Protein AF-M3G668-F1 (afdb_monomer)

Structure (mmCIF, N/CA/C/O backbone):
data_AF-M3G668-F1
#
_entry.id   AF-M3G668-F1
#
loop_
_atom_site.group_PDB
_atom_site.id
_atom_site.type_symbol
_atom_site.label_atom_id
_atom_site.label_alt_id
_atom_site.label_comp_id
_atom_site.label_asym_id
_atom_site.label_entity_id
_atom_site.label_seq_id
_atom_site.pdbx_PDB_ins_code
_atom_site.Cartn_x
_atom_site.Cartn_y
_atom_site.Cartn_z
_atom_site.occupancy
_atom_site.B_iso_or_equiv
_atom_site.auth_seq_id
_atom_site.auth_comp_id
_atom_site.auth_asym_id
_atom_site.auth_atom_id
_atom_site.pdbx_PDB_model_num
ATOM 1 N N . MET A 1 1 ? 0.975 -12.198 10.575 1.00 45.84 1 MET A N 1
ATOM 2 C CA . MET A 1 1 ? 0.647 -11.799 9.186 1.00 45.84 1 MET A CA 1
ATOM 3 C C . MET A 1 1 ? 0.377 -13.019 8.295 1.00 45.84 1 MET A C 1
ATOM 5 O O . MET A 1 1 ? 1.232 -13.386 7.499 1.00 45.84 1 MET A O 1
ATOM 9 N N . LYS A 1 2 ? -0.775 -13.694 8.443 1.00 50.34 2 LYS A N 1
ATOM 10 C CA . LYS A 1 2 ? -1.176 -14.805 7.545 1.00 50.34 2 LYS A CA 1
ATOM 11 C C . LYS A 1 2 ? -2.089 -14.341 6.396 1.00 50.34 2 LYS A C 1
ATOM 13 O O . LYS A 1 2 ? -1.937 -14.850 5.299 1.00 50.34 2 LYS A O 1
ATOM 18 N N . LEU A 1 3 ? -2.928 -13.322 6.616 1.00 49.75 3 LEU A N 1
ATOM 19 C CA . LEU A 1 3 ? -3.885 -12.794 5.623 1.00 49.75 3 LEU A CA 1
ATOM 20 C C . LEU A 1 3 ? -3.240 -12.202 4.355 1.00 49.75 3 LEU A C 1
ATOM 22 O O . LEU A 1 3 ? -3.748 -12.404 3.265 1.00 49.75 3 LEU A O 1
ATOM 26 N N . MET A 1 4 ? -2.087 -11.533 4.455 1.00 54.56 4 MET A N 1
ATOM 27 C CA . MET A 1 4 ? -1.382 -11.024 3.261 1.00 54.56 4 MET A CA 1
ATOM 28 C C . MET A 1 4 ? -0.564 -12.102 2.530 1.00 54.56 4 MET A C 1
ATOM 30 O O . MET A 1 4 ? -0.090 -11.868 1.426 1.00 54.56 4 MET A O 1
ATOM 34 N N . ARG A 1 5 ? -0.375 -13.282 3.140 1.00 57.34 5 ARG A N 1
ATOM 35 C CA . ARG A 1 5 ? 0.375 -14.408 2.554 1.00 57.34 5 ARG A CA 1
ATOM 36 C C . ARG A 1 5 ? -0.528 -15.440 1.871 1.00 57.34 5 ARG A C 1
ATOM 38 O O . ARG A 1 5 ? -0.005 -16.378 1.282 1.00 57.34 5 ARG A O 1
ATOM 45 N N . THR A 1 6 ? -1.852 -15.307 1.971 1.00 64.81 6 THR A N 1
ATOM 46 C CA . THR A 1 6 ? -2.803 -16.248 1.356 1.00 64.81 6 THR A CA 1
ATOM 47 C C . THR A 1 6 ? -3.062 -15.966 -0.119 1.00 64.81 6 THR A C 1
ATOM 49 O O . THR A 1 6 ? -3.449 -16.886 -0.831 1.00 64.81 6 THR A O 1
ATOM 52 N N . LEU A 1 7 ? -2.828 -14.737 -0.590 1.00 70.06 7 LEU A N 1
ATOM 53 C CA . LEU A 1 7 ? -2.956 -14.384 -2.004 1.00 70.06 7 LEU A CA 1
ATOM 54 C C . LEU A 1 7 ? -1.588 -14.464 -2.701 1.00 70.06 7 LEU A C 1
ATOM 56 O O . LEU A 1 7 ? -0.664 -13.744 -2.311 1.00 70.06 7 LEU A O 1
ATOM 60 N N . PRO A 1 8 ? -1.437 -15.307 -3.738 1.00 85.19 8 PRO A N 1
ATOM 61 C CA . PRO A 1 8 ? -0.273 -15.278 -4.613 1.00 85.19 8 PRO A CA 1
ATOM 62 C C . PRO A 1 8 ? -0.075 -13.890 -5.235 1.00 85.19 8 PRO A C 1
ATOM 64 O O . PRO A 1 8 ? -1.045 -13.229 -5.613 1.00 85.19 8 PRO A O 1
ATOM 67 N N . LEU A 1 9 ? 1.181 -13.470 -5.405 1.00 84.75 9 LEU A N 1
ATOM 68 C CA . LEU A 1 9 ? 1.525 -12.158 -5.972 1.00 84.75 9 LEU A CA 1
ATOM 69 C C . LEU A 1 9 ? 0.904 -11.923 -7.355 1.00 84.75 9 LEU A C 1
ATOM 71 O O . LEU A 1 9 ? 0.463 -10.816 -7.650 1.00 84.75 9 LEU A O 1
ATOM 75 N N . ASP A 1 10 ? 0.795 -12.969 -8.173 1.00 87.25 10 ASP A N 1
ATOM 76 C CA . ASP A 1 10 ? 0.168 -12.881 -9.494 1.00 87.25 10 ASP A CA 1
ATOM 77 C C . ASP A 1 10 ? -1.327 -12.555 -9.411 1.00 87.25 10 ASP A C 1
ATOM 79 O O . ASP A 1 10 ? -1.865 -11.860 -10.271 1.00 87.25 10 ASP A O 1
ATOM 83 N N . GLN A 1 11 ? -2.011 -13.032 -8.368 1.00 89.94 11 GLN A N 1
ATOM 84 C CA . GLN A 1 11 ? -3.417 -12.705 -8.137 1.00 89.94 11 GLN A CA 1
ATOM 85 C C . G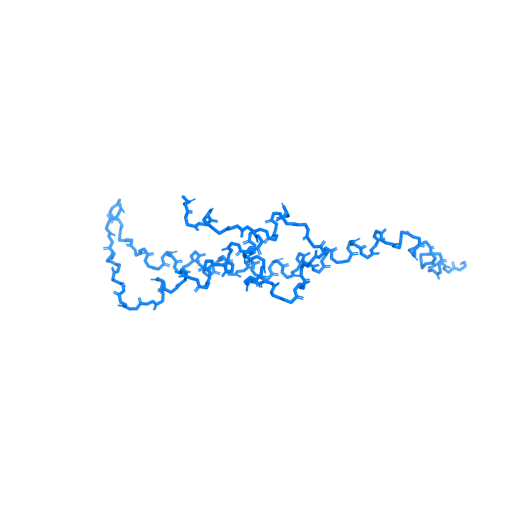LN A 1 11 ? -3.567 -11.262 -7.657 1.00 89.94 11 GLN A C 1
ATOM 87 O O . GLN A 1 11 ? -4.441 -10.551 -8.149 1.00 89.94 11 GLN A O 1
ATOM 92 N N . LEU A 1 12 ? -2.678 -10.804 -6.767 1.00 89.94 12 LEU A N 1
ATOM 93 C CA . LEU A 1 12 ? -2.641 -9.403 -6.339 1.00 89.94 12 LEU A CA 1
ATOM 94 C C . LEU A 1 12 ? -2.388 -8.464 -7.520 1.00 89.94 12 LEU A C 1
ATOM 96 O O . LEU A 1 12 ? -3.098 -7.471 -7.661 1.00 89.94 12 LEU A O 1
ATOM 100 N N . ARG A 1 13 ? -1.441 -8.801 -8.407 1.00 92.00 13 ARG A N 1
ATOM 101 C CA . ARG A 1 13 ? -1.180 -8.026 -9.627 1.00 92.00 13 ARG A CA 1
ATOM 102 C C . ARG A 1 13 ? -2.413 -7.984 -10.527 1.00 92.00 13 ARG A C 1
ATOM 104 O O . ARG A 1 13 ? -2.820 -6.903 -10.917 1.00 92.00 13 ARG A O 1
ATOM 111 N N . LYS A 1 14 ? -3.062 -9.119 -10.803 1.00 92.31 14 LYS A N 1
ATOM 112 C CA . LYS A 1 14 ? -4.290 -9.144 -11.624 1.00 92.31 14 LYS A CA 1
ATOM 113 C C . LYS A 1 14 ? -5.429 -8.313 -11.029 1.00 92.31 14 LYS A C 1
ATOM 115 O O . LYS A 1 14 ? -6.200 -7.727 -11.780 1.00 92.31 14 LYS A O 1
ATOM 120 N N . LYS A 1 15 ? -5.550 -8.285 -9.699 1.00 93.00 15 LYS A N 1
ATOM 121 C CA . LYS A 1 15 ? -6.594 -7.535 -8.990 1.00 93.00 15 LYS A CA 1
ATOM 122 C C . LYS A 1 15 ? -6.331 -6.028 -9.006 1.00 93.00 15 LYS A C 1
ATOM 124 O O . LYS A 1 15 ? -7.248 -5.262 -9.284 1.00 93.00 15 LYS A O 1
ATOM 129 N N . HIS A 1 16 ? -5.099 -5.614 -8.709 1.00 93.50 16 HIS A N 1
ATOM 130 C CA . HIS A 1 16 ? -4.761 -4.205 -8.462 1.00 93.50 16 HIS A CA 1
ATOM 131 C C . HIS A 1 16 ? -4.103 -3.499 -9.651 1.00 93.50 16 HIS A C 1
ATOM 133 O O . HIS A 1 16 ? -4.208 -2.283 -9.750 1.00 93.50 16 HIS A O 1
ATOM 139 N N . ASP A 1 17 ? -3.501 -4.242 -10.579 1.00 93.81 17 ASP A N 1
ATOM 140 C CA . ASP A 1 17 ? -2.951 -3.769 -11.858 1.00 93.81 17 ASP A CA 1
ATOM 141 C C . ASP A 1 17 ? -3.545 -4.566 -13.049 1.00 93.81 17 ASP A C 1
ATOM 143 O O . ASP A 1 17 ? -2.832 -5.275 -13.765 1.00 93.81 17 ASP A O 1
ATOM 147 N N . PRO A 1 18 ? -4.872 -4.503 -13.283 1.00 94.12 18 PRO A N 1
ATOM 148 C CA . PRO A 1 18 ? -5.525 -5.282 -14.339 1.00 94.12 18 PRO A CA 1
ATOM 149 C C . PRO A 1 18 ? -5.145 -4.829 -15.757 1.00 94.12 18 PRO A C 1
ATOM 151 O O . PRO A 1 18 ? -5.342 -5.575 -16.714 1.00 94.12 18 PRO A O 1
ATOM 154 N N . ARG A 1 19 ? -4.634 -3.600 -15.902 1.00 94.81 19 ARG A N 1
ATOM 155 C CA . ARG A 1 19 ? -4.226 -3.007 -17.184 1.00 94.81 19 ARG A CA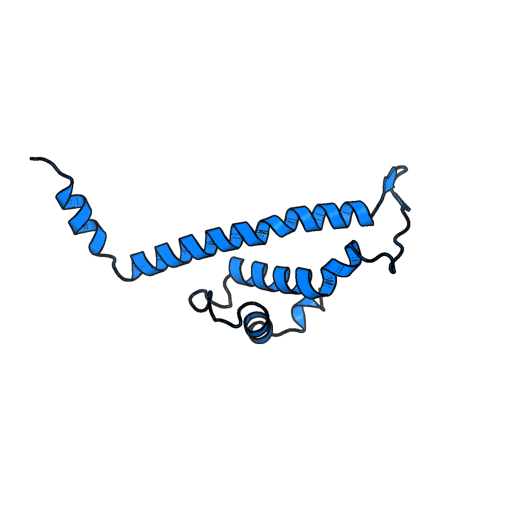 1
ATOM 156 C C . ARG A 1 19 ? -2.748 -3.226 -17.504 1.00 94.81 19 ARG A C 1
ATOM 158 O O . ARG A 1 19 ? -2.341 -2.916 -18.618 1.00 94.81 19 ARG A O 1
ATOM 165 N N . GLY A 1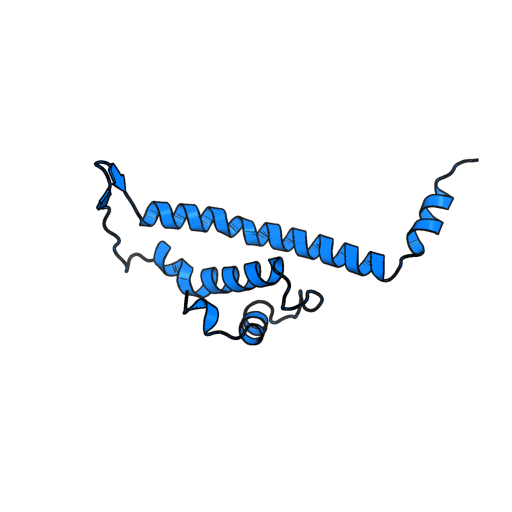 20 ? -1.964 -3.752 -16.561 1.00 92.56 20 GLY A N 1
ATOM 166 C CA . GLY A 1 20 ? -0.529 -3.954 -16.740 1.00 92.56 20 GLY A CA 1
ATOM 167 C C . GLY A 1 20 ? 0.261 -2.647 -16.810 1.00 92.56 20 GLY A C 1
ATOM 168 O O . GLY A 1 20 ? 1.311 -2.603 -17.446 1.00 92.56 20 GLY A O 1
ATOM 169 N N . GLU A 1 21 ? -0.207 -1.578 -16.159 1.00 92.62 21 GLU A N 1
ATOM 170 C CA . GLU A 1 21 ? 0.473 -0.272 -16.143 1.00 92.62 21 GLU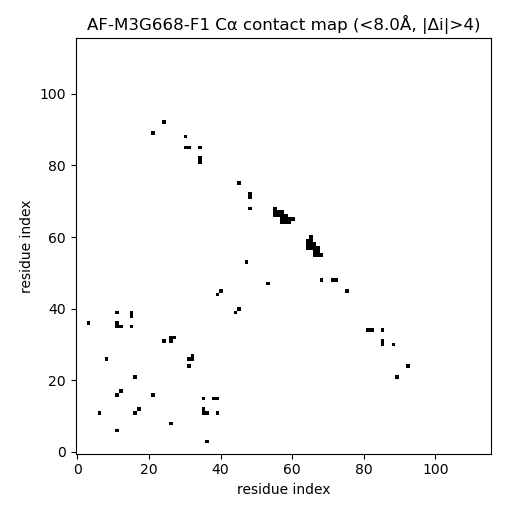 A CA 1
ATOM 171 C C . GLU A 1 21 ? 1.879 -0.364 -15.522 1.00 92.62 21 GLU A C 1
ATOM 173 O O . GLU A 1 21 ? 2.759 0.447 -15.841 1.00 92.62 21 GLU A O 1
ATOM 178 N N . TYR A 1 22 ? 2.101 -1.391 -14.692 1.00 93.94 22 TYR A N 1
ATOM 179 C CA . TYR A 1 22 ? 3.354 -1.689 -14.002 1.00 93.94 22 TYR A CA 1
ATOM 180 C C . TYR A 1 22 ? 3.989 -3.012 -14.465 1.00 93.94 22 TYR A C 1
ATOM 182 O O . TYR A 1 22 ? 4.796 -3.606 -13.743 1.00 93.94 22 TYR A O 1
ATOM 190 N N . GLU A 1 23 ? 3.665 -3.509 -15.669 1.00 90.38 23 GLU A N 1
ATOM 191 C CA . GLU A 1 23 ? 4.235 -4.756 -16.223 1.00 90.38 23 GLU A CA 1
ATOM 192 C C . GLU A 1 23 ? 5.768 -4.729 -16.296 1.00 90.38 23 GLU A C 1
ATOM 194 O O . GLU A 1 23 ? 6.444 -5.750 -16.173 1.00 90.38 23 GLU A O 1
ATOM 199 N N . VAL A 1 24 ? 6.325 -3.529 -16.470 1.00 90.50 24 VAL A N 1
ATOM 200 C CA . VAL A 1 24 ? 7.759 -3.307 -16.624 1.00 90.50 24 VAL A CA 1
ATOM 201 C C . VAL A 1 24 ? 8.531 -3.459 -15.320 1.00 90.50 24 VAL A C 1
ATOM 203 O O . VAL A 1 24 ? 9.752 -3.607 -15.392 1.00 90.50 24 VAL A O 1
ATOM 206 N N . ILE A 1 25 ? 7.840 -3.413 -14.176 1.00 93.44 25 ILE A N 1
ATOM 207 C CA . ILE A 1 25 ? 8.415 -3.525 -12.839 1.00 93.44 25 ILE A CA 1
ATOM 208 C C . ILE A 1 25 ? 8.422 -5.008 -12.419 1.00 93.44 25 ILE A C 1
ATOM 210 O O . ILE A 1 25 ? 7.366 -5.654 -12.428 1.00 93.44 25 ILE A O 1
ATOM 214 N N . PRO A 1 26 ? 9.582 -5.574 -12.030 1.00 91.88 26 PRO A N 1
ATOM 215 C CA . PRO A 1 26 ? 9.687 -6.959 -11.584 1.00 91.88 26 PRO A CA 1
ATOM 216 C C . PRO A 1 26 ? 8.758 -7.274 -10.409 1.00 91.88 26 PRO A C 1
ATOM 218 O O . PRO A 1 26 ? 8.622 -6.486 -9.481 1.00 91.88 26 PRO A O 1
ATOM 221 N N . SER A 1 27 ? 8.181 -8.476 -10.374 1.00 87.50 27 SER A N 1
ATOM 222 C CA . SER A 1 27 ? 7.280 -8.878 -9.279 1.00 87.50 27 SER A CA 1
ATOM 223 C C . SER A 1 27 ? 7.957 -8.968 -7.903 1.00 87.50 27 SER A C 1
ATOM 225 O O . SER A 1 27 ? 7.269 -8.942 -6.891 1.00 87.50 27 SER A O 1
ATOM 227 N N . ALA A 1 28 ? 9.290 -9.072 -7.852 1.00 88.06 28 ALA A N 1
ATOM 228 C CA . ALA A 1 28 ? 10.066 -9.051 -6.609 1.00 88.06 28 ALA A CA 1
ATOM 229 C C . ALA A 1 28 ? 10.457 -7.629 -6.153 1.00 88.06 28 ALA A C 1
ATOM 231 O O . ALA A 1 28 ? 11.126 -7.472 -5.129 1.00 88.06 28 ALA A O 1
ATOM 2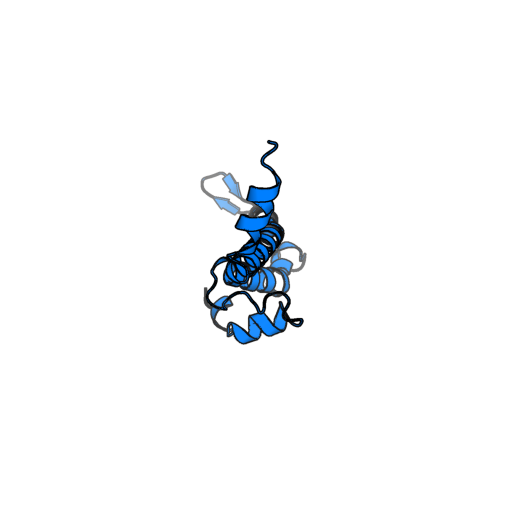32 N N . ASP A 1 29 ? 10.080 -6.597 -6.912 1.00 94.19 29 ASP A N 1
ATOM 233 C CA . ASP A 1 29 ? 10.369 -5.207 -6.585 1.00 94.19 29 ASP A CA 1
ATOM 234 C C . ASP A 1 29 ? 9.676 -4.793 -5.281 1.00 94.19 29 ASP A C 1
ATOM 236 O O . ASP A 1 29 ? 8.470 -4.964 -5.105 1.00 94.19 29 ASP A O 1
ATOM 240 N N . LYS A 1 30 ? 10.446 -4.242 -4.340 1.00 92.56 30 LYS A N 1
ATOM 241 C CA . LYS A 1 30 ? 9.945 -3.932 -2.995 1.00 92.56 30 LYS A CA 1
ATOM 242 C C . LYS A 1 30 ? 8.929 -2.791 -2.992 1.00 92.56 30 LYS A C 1
ATOM 244 O O . LYS A 1 30 ? 8.000 -2.835 -2.185 1.00 92.56 30 LYS A O 1
ATOM 249 N N . ALA A 1 31 ? 9.089 -1.787 -3.855 1.00 94.62 31 ALA A N 1
ATOM 250 C CA . ALA A 1 31 ? 8.146 -0.677 -3.939 1.00 94.62 31 ALA A CA 1
ATOM 251 C C . ALA A 1 31 ? 6.817 -1.171 -4.520 1.00 94.62 31 ALA A C 1
ATOM 253 O O . ALA A 1 31 ? 5.759 -0.898 -3.954 1.00 94.62 31 ALA A O 1
ATOM 254 N N . PHE A 1 32 ? 6.881 -1.999 -5.564 1.00 94.56 32 PHE A N 1
ATOM 255 C CA . PHE A 1 32 ? 5.692 -2.598 -6.165 1.00 94.56 32 PHE A CA 1
ATOM 256 C C . PHE A 1 32 ? 4.967 -3.562 -5.224 1.00 94.56 32 PHE A C 1
ATOM 258 O O . PHE A 1 32 ? 3.749 -3.489 -5.081 1.00 94.56 32 PHE A O 1
ATOM 265 N N . LEU A 1 33 ? 5.703 -4.424 -4.517 1.00 92.25 33 LEU A N 1
ATOM 266 C CA . LEU A 1 33 ? 5.125 -5.308 -3.502 1.00 92.25 33 LEU A CA 1
ATOM 267 C C . LEU A 1 33 ? 4.424 -4.521 -2.394 1.00 92.25 33 LEU A C 1
ATOM 269 O O . LEU A 1 33 ? 3.309 -4.862 -2.005 1.00 92.25 33 LEU A O 1
ATOM 273 N N . THR A 1 34 ? 5.057 -3.453 -1.906 1.00 92.19 34 THR A N 1
ATOM 274 C CA . THR A 1 34 ? 4.472 -2.579 -0.880 1.00 92.19 34 THR A CA 1
ATOM 275 C C . THR A 1 34 ? 3.176 -1.950 -1.380 1.00 92.19 34 THR A C 1
ATOM 277 O O . THR A 1 34 ? 2.173 -1.974 -0.669 1.00 92.19 34 THR A O 1
ATOM 280 N N . TRP A 1 35 ? 3.170 -1.460 -2.621 1.00 94.44 35 TRP A N 1
ATOM 281 C CA . TRP A 1 35 ? 1.977 -0.905 -3.247 1.00 94.44 35 TRP A CA 1
ATOM 282 C C . TRP A 1 35 ? 0.858 -1.945 -3.396 1.00 94.44 35 TRP A C 1
ATOM 284 O O . TRP A 1 35 ? -0.267 -1.678 -2.982 1.00 94.44 35 TRP A O 1
ATOM 294 N N . LEU A 1 36 ? 1.156 -3.158 -3.881 1.00 92.81 36 LEU A N 1
ATOM 295 C CA . LEU A 1 36 ? 0.172 -4.242 -4.006 1.00 92.81 36 LEU A CA 1
ATOM 296 C C . LEU A 1 36 ? -0.459 -4.615 -2.660 1.00 92.81 36 LEU A C 1
ATOM 298 O O . LEU A 1 36 ? -1.680 -4.744 -2.560 1.00 92.81 36 LEU A O 1
ATOM 302 N N . PHE A 1 37 ? 0.356 -4.774 -1.615 1.00 90.88 37 PHE A N 1
ATOM 303 C CA . PHE A 1 37 ? -0.155 -5.096 -0.283 1.00 90.88 37 PHE A CA 1
ATOM 304 C C . PHE A 1 37 ? -0.966 -3.951 0.313 1.00 90.88 37 PHE A C 1
ATOM 306 O O . PHE A 1 37 ? -1.984 -4.203 0.960 1.00 90.88 37 PHE A O 1
ATOM 313 N N . PHE A 1 38 ? -0.554 -2.704 0.078 1.00 91.38 38 PHE A N 1
ATOM 314 C CA . PHE A 1 38 ? -1.318 -1.555 0.537 1.00 91.38 38 PHE A CA 1
ATOM 315 C C . PHE A 1 38 ? -2.659 -1.441 -0.190 1.00 91.38 38 PHE A C 1
ATOM 317 O O . PHE A 1 38 ? -3.673 -1.242 0.466 1.00 91.38 38 PHE A O 1
ATOM 324 N N . LYS A 1 39 ? -2.703 -1.647 -1.511 1.00 92.06 39 LYS A N 1
ATOM 325 C CA . LYS A 1 39 ? -3.952 -1.664 -2.287 1.00 92.06 39 LYS A CA 1
ATOM 326 C C . LYS A 1 39 ? -4.914 -2.757 -1.829 1.00 92.06 39 LYS A C 1
ATOM 328 O O . LYS A 1 39 ? -6.113 -2.500 -1.715 1.00 92.06 39 LYS A O 1
ATOM 333 N N . GLU A 1 40 ? -4.403 -3.946 -1.514 1.00 90.94 40 GLU A N 1
ATOM 334 C CA . GLU A 1 40 ? -5.214 -5.017 -0.928 1.00 90.94 40 GLU A CA 1
ATOM 335 C C . GLU A 1 40 ? -5.767 -4.613 0.436 1.00 90.94 40 GLU A C 1
ATOM 337 O O . GLU A 1 40 ? -6.957 -4.778 0.697 1.00 90.94 40 GLU A O 1
ATOM 342 N N . PHE A 1 41 ? -4.920 -4.031 1.287 1.00 89.06 41 PHE A N 1
ATOM 343 C CA . PHE A 1 41 ? -5.346 -3.568 2.599 1.00 89.06 41 PHE A CA 1
ATOM 344 C C . PHE A 1 41 ? -6.408 -2.471 2.528 1.00 89.06 41 PHE A C 1
ATOM 346 O O . PHE A 1 41 ? -7.423 -2.539 3.221 1.00 89.06 41 PHE A O 1
ATOM 353 N N . ASP A 1 42 ? -6.180 -1.492 1.664 1.00 89.88 42 ASP A N 1
ATOM 354 C CA . ASP A 1 42 ? -7.071 -0.369 1.416 1.00 89.88 42 ASP A CA 1
ATOM 355 C C . ASP A 1 42 ? -8.447 -0.835 0.925 1.00 89.88 42 ASP A C 1
ATOM 357 O O . ASP A 1 42 ? -9.469 -0.304 1.345 1.00 89.88 42 ASP A O 1
ATOM 361 N N . THR A 1 43 ? -8.484 -1.881 0.098 1.00 89.00 43 THR A N 1
ATOM 362 C CA . THR A 1 43 ? -9.731 -2.414 -0.467 1.00 89.00 43 THR A CA 1
ATOM 363 C C . THR A 1 43 ? -10.499 -3.283 0.531 1.00 89.00 43 THR A C 1
ATOM 365 O O . THR A 1 43 ? -11.707 -3.126 0.680 1.00 89.00 43 THR A O 1
ATOM 368 N N . GLU A 1 44 ? -9.815 -4.201 1.218 1.00 86.12 44 GLU A N 1
ATOM 369 C CA . GLU A 1 44 ? -10.482 -5.270 1.978 1.00 86.12 44 GLU A CA 1
ATOM 370 C C . GLU A 1 44 ? -10.586 -4.994 3.478 1.00 86.12 44 GLU A C 1
ATOM 372 O O . GLU A 1 44 ? -11.474 -5.521 4.148 1.00 86.12 44 GLU A O 1
ATOM 377 N N . TYR A 1 45 ? -9.674 -4.198 4.038 1.00 81.81 45 TYR A N 1
ATOM 378 C CA . TYR A 1 45 ? -9.528 -4.080 5.491 1.00 81.81 45 TYR A CA 1
ATOM 379 C C . TYR A 1 45 ? -9.714 -2.653 6.001 1.00 81.81 45 TYR A C 1
ATOM 381 O O . TYR A 1 45 ? -10.058 -2.484 7.171 1.00 81.81 45 TYR A O 1
ATOM 389 N N . SER A 1 46 ? -9.571 -1.628 5.152 1.00 82.88 46 SER A N 1
ATOM 390 C CA . SER A 1 46 ? -9.716 -0.228 5.578 1.00 82.88 46 SER A CA 1
ATOM 391 C C . SER A 1 46 ? -11.098 0.087 6.169 1.00 82.88 46 SER A C 1
ATOM 393 O O . SER A 1 46 ? -11.217 0.917 7.073 1.00 82.88 46 SER A O 1
ATOM 395 N N . PHE A 1 47 ? -12.137 -0.646 5.748 1.00 83.75 47 PHE A N 1
ATOM 396 C CA . PHE A 1 47 ? -13.503 -0.472 6.244 1.00 83.75 47 PHE A CA 1
ATOM 397 C C . PHE A 1 47 ? -13.623 -0.667 7.763 1.00 83.75 47 PHE A C 1
ATOM 399 O O . PHE A 1 47 ? -14.534 -0.108 8.373 1.00 83.75 47 PHE A O 1
ATOM 406 N N . VAL A 1 48 ? -12.720 -1.437 8.390 1.00 81.75 48 VAL A N 1
ATOM 407 C CA . VAL A 1 48 ? -12.716 -1.660 9.846 1.00 81.75 48 VAL A CA 1
ATOM 408 C C . VAL A 1 48 ? -12.596 -0.338 10.615 1.00 81.75 48 VAL A C 1
ATOM 410 O O . VAL A 1 48 ? -13.133 -0.202 11.713 1.00 81.75 48 VAL A O 1
ATOM 413 N N . MET A 1 49 ? -11.935 0.654 10.011 1.00 78.94 49 MET A N 1
ATOM 414 C CA . MET A 1 49 ? -11.704 1.974 10.595 1.00 78.94 49 MET A CA 1
ATOM 415 C C . MET A 1 49 ? -12.899 2.910 10.391 1.00 78.94 49 MET A C 1
ATOM 417 O O . MET A 1 49 ? -13.204 3.720 11.267 1.00 78.94 49 MET A O 1
ATOM 421 N N . THR A 1 50 ? -13.615 2.765 9.275 1.00 75.00 50 THR A N 1
ATOM 422 C CA . THR A 1 50 ? -14.708 3.667 8.876 1.00 75.00 50 THR A CA 1
ATOM 423 C C . THR A 1 50 ? -16.099 3.150 9.254 1.00 75.00 50 THR A C 1
ATOM 425 O O . THR A 1 50 ? -17.056 3.922 9.325 1.00 75.00 50 THR A O 1
ATOM 428 N N . THR A 1 51 ? -16.242 1.853 9.539 1.00 82.94 51 THR A N 1
ATOM 429 C CA . THR A 1 51 ? -17.534 1.249 9.882 1.00 82.94 51 THR A CA 1
ATOM 430 C C . THR A 1 51 ? -17.979 1.566 11.311 1.00 82.94 51 THR A C 1
ATOM 432 O O . THR A 1 51 ? -17.211 1.455 12.270 1.00 82.94 51 THR A O 1
ATOM 435 N N . LYS A 1 52 ? -19.273 1.884 11.462 1.00 80.56 52 LYS A N 1
ATOM 436 C CA . LYS A 1 52 ? -19.955 2.052 12.761 1.00 80.56 52 LYS A CA 1
ATOM 437 C C . LYS A 1 52 ? -20.403 0.725 13.388 1.00 80.56 52 LYS A C 1
ATOM 439 O O . LYS A 1 52 ? -20.863 0.716 14.521 1.00 80.56 52 LYS A O 1
ATOM 444 N N . LYS A 1 53 ? -20.314 -0.389 12.647 1.00 85.88 53 LYS A N 1
ATOM 445 C CA . LYS A 1 53 ? -20.744 -1.721 13.121 1.00 85.88 53 LYS A CA 1
ATOM 446 C C . LYS A 1 53 ? -19.747 -2.374 14.075 1.00 85.88 53 LYS A C 1
ATOM 448 O O . LYS A 1 53 ? -20.103 -3.303 14.788 1.00 85.88 53 LYS A O 1
ATOM 453 N N . ILE A 1 54 ? -18.501 -1.922 14.047 1.00 83.81 54 ILE A N 1
ATOM 454 C CA . ILE A 1 54 ? -17.443 -2.383 14.938 1.00 83.81 54 ILE A CA 1
ATOM 455 C C . ILE A 1 54 ? -17.318 -1.302 15.997 1.00 83.81 54 ILE A C 1
ATOM 457 O O . ILE A 1 54 ? -17.059 -0.162 15.634 1.00 83.81 54 ILE A O 1
ATOM 461 N N . ASP A 1 55 ? -17.530 -1.630 17.268 1.00 83.38 55 ASP A N 1
ATOM 462 C CA . ASP A 1 55 ? -17.298 -0.712 18.385 1.00 83.38 55 ASP A CA 1
ATOM 463 C C . ASP A 1 55 ? -15.932 -1.019 19.008 1.00 83.38 55 ASP A C 1
ATOM 465 O O . ASP A 1 55 ? -15.643 -2.164 19.358 1.00 83.38 55 ASP A O 1
ATOM 469 N N . ILE A 1 56 ? -15.078 -0.000 19.112 1.00 86.19 56 ILE A N 1
ATOM 470 C CA . ILE A 1 56 ? -13.735 -0.123 19.689 1.00 86.19 56 ILE A CA 1
ATOM 471 C C . ILE A 1 56 ? -13.700 0.816 20.878 1.00 86.19 56 ILE A C 1
ATOM 473 O O . ILE A 1 56 ? -13.528 2.023 20.726 1.00 86.19 56 ILE A O 1
ATOM 477 N N . LYS A 1 57 ? -13.903 0.248 22.066 1.00 89.06 57 LYS A N 1
ATOM 478 C CA . LYS A 1 57 ? -13.946 1.028 23.298 1.00 89.06 57 LYS A CA 1
ATOM 479 C C . LYS A 1 57 ? -12.547 1.552 23.633 1.00 89.06 57 LYS A C 1
ATOM 481 O O . LYS A 1 57 ? -11.600 0.761 23.638 1.00 89.06 57 LYS A O 1
ATOM 486 N N . PRO A 1 58 ? -12.405 2.847 23.961 1.00 90.50 58 PRO A N 1
ATOM 487 C CA . PRO A 1 58 ? -11.164 3.365 24.514 1.00 90.50 58 PRO A CA 1
ATOM 488 C C . PRO A 1 58 ? -10.785 2.605 25.787 1.00 90.50 58 PRO A C 1
ATOM 490 O O . PRO A 1 58 ? -11.654 2.260 26.590 1.00 90.50 58 PRO A O 1
ATOM 493 N N . THR A 1 59 ? -9.492 2.372 25.986 1.00 93.50 59 THR A N 1
ATOM 494 C CA . THR A 1 59 ? -8.969 1.696 27.183 1.00 93.50 59 THR A CA 1
ATOM 495 C C . THR A 1 59 ? -7.984 2.590 27.924 1.00 93.50 59 THR A C 1
ATOM 497 O O . THR A 1 59 ? -7.540 3.606 27.392 1.00 93.50 59 THR A O 1
ATOM 500 N N . ILE A 1 60 ? -7.633 2.225 29.154 1.00 94.38 60 ILE A N 1
ATOM 501 C CA . ILE A 1 60 ? -6.588 2.901 29.920 1.00 94.38 60 ILE A CA 1
ATOM 502 C C . ILE A 1 60 ? -5.306 2.081 29.799 1.00 94.38 60 ILE A C 1
ATOM 504 O O . ILE A 1 60 ? -5.258 0.926 30.217 1.00 94.38 60 ILE A O 1
ATOM 508 N N . VAL A 1 61 ? -4.259 2.687 29.245 1.00 92.50 61 VAL A N 1
ATOM 509 C CA . VAL A 1 61 ? -2.911 2.110 29.189 1.00 92.50 61 VAL A CA 1
ATOM 510 C C . VAL A 1 61 ? -1.982 3.050 29.941 1.00 92.50 61 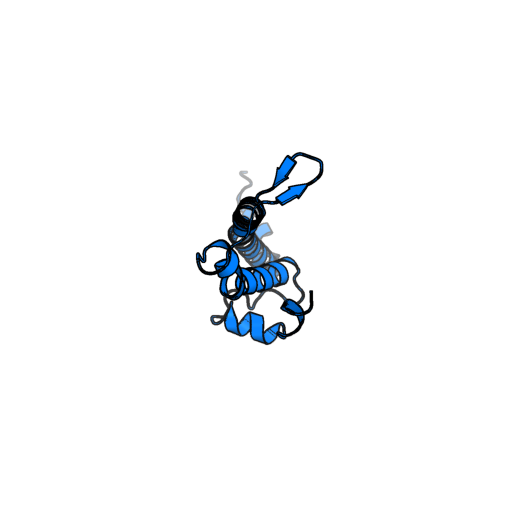VAL A C 1
ATOM 512 O O . VAL A 1 61 ? -1.900 4.228 29.606 1.00 92.50 61 VAL A O 1
ATOM 515 N N . ASN A 1 62 ? -1.294 2.547 30.968 1.00 93.69 62 ASN A N 1
ATOM 516 C CA . ASN A 1 62 ? -0.361 3.330 31.792 1.00 93.69 62 ASN A CA 1
ATOM 517 C C . ASN A 1 62 ? -0.976 4.628 32.361 1.00 93.69 62 ASN A C 1
ATOM 519 O O . ASN A 1 62 ? -0.332 5.672 32.379 1.00 93.69 62 ASN A O 1
ATOM 523 N N . GLY A 1 63 ? -2.245 4.583 32.782 1.00 92.56 63 GLY A N 1
ATOM 524 C CA . GLY A 1 63 ? -2.964 5.743 33.326 1.00 92.56 63 GLY A CA 1
ATOM 525 C C . GLY A 1 63 ? -3.482 6.742 32.282 1.00 92.56 63 GLY A C 1
ATOM 526 O O . GLY A 1 63 ? -4.221 7.653 32.643 1.00 92.56 63 GLY A O 1
ATOM 527 N N . ALA A 1 64 ? -3.169 6.559 30.996 1.00 92.25 64 ALA A N 1
ATOM 528 C CA . ALA A 1 64 ? -3.671 7.391 29.907 1.00 92.25 64 ALA A CA 1
ATOM 529 C C . ALA A 1 64 ? -4.822 6.704 29.163 1.00 92.25 64 ALA A C 1
ATOM 531 O O . ALA A 1 64 ? -4.762 5.510 28.859 1.00 92.25 64 ALA A O 1
ATOM 532 N N . LYS A 1 65 ? -5.865 7.469 28.824 1.00 94.44 65 LYS A N 1
ATOM 533 C CA . LYS A 1 65 ? -6.927 7.004 27.925 1.00 94.44 65 LYS A CA 1
ATOM 534 C C . LYS A 1 65 ? -6.359 6.877 26.509 1.00 94.44 65 LYS A C 1
ATOM 536 O O . LYS A 1 65 ? -5.803 7.831 25.975 1.00 94.44 65 LYS A O 1
ATOM 541 N N . VAL A 1 66 ? -6.517 5.707 25.905 1.00 94.38 66 VAL A N 1
ATOM 542 C CA . VAL A 1 66 ? -6.083 5.395 24.544 1.00 94.38 66 VAL A CA 1
ATOM 543 C C . VAL A 1 66 ? -7.302 5.079 23.692 1.00 94.38 66 VAL A C 1
ATOM 545 O O . VAL A 1 66 ? -8.020 4.114 23.965 1.00 94.38 66 VAL A O 1
ATOM 548 N N . ASP A 1 67 ? -7.503 5.872 22.643 1.00 91.88 67 ASP A N 1
ATOM 549 C CA . ASP A 1 67 ? -8.446 5.571 21.572 1.00 91.88 67 ASP A CA 1
ATOM 550 C C . ASP A 1 67 ? -7.712 4.842 20.436 1.00 91.88 67 ASP A C 1
ATOM 552 O O . ASP A 1 67 ? -6.890 5.408 19.715 1.00 91.88 67 ASP A O 1
ATOM 556 N N . TYR A 1 68 ? -7.956 3.537 20.310 1.00 90.19 68 TYR A N 1
ATOM 557 C CA . TYR A 1 68 ? -7.331 2.739 19.255 1.00 90.19 68 TYR A CA 1
ATOM 558 C C . TYR A 1 68 ? -7.934 2.996 17.879 1.00 90.19 68 TYR A C 1
ATOM 560 O O . TYR A 1 68 ? -7.249 2.763 16.885 1.00 90.19 68 TYR A O 1
ATOM 568 N N . ARG A 1 69 ? -9.184 3.465 17.792 1.00 88.44 69 ARG A N 1
ATOM 569 C CA . ARG A 1 69 ? -9.773 3.812 16.499 1.00 88.44 69 ARG A CA 1
ATOM 570 C C . ARG A 1 69 ? -9.056 5.020 15.922 1.00 88.44 69 ARG A C 1
ATOM 572 O O . ARG A 1 69 ? -8.640 4.957 14.771 1.00 88.44 69 ARG A O 1
ATOM 579 N N . GLU A 1 70 ? -8.881 6.060 16.730 1.00 89.50 70 GLU A N 1
ATOM 580 C CA . GLU A 1 70 ? -8.154 7.270 16.338 1.00 89.50 70 GLU A CA 1
ATOM 581 C C . GLU A 1 70 ? -6.732 6.927 15.876 1.00 89.50 70 GLU A C 1
ATOM 583 O O . GLU A 1 70 ? -6.375 7.194 14.733 1.00 89.50 70 GLU A O 1
ATOM 588 N N . LYS A 1 71 ? -5.976 6.165 16.680 1.00 90.94 71 LYS A N 1
ATOM 589 C CA . LYS A 1 71 ? -4.621 5.724 16.301 1.00 90.94 71 LYS A CA 1
ATOM 590 C C . LYS A 1 71 ? -4.570 4.939 14.990 1.00 90.94 71 LYS A C 1
ATOM 592 O O . LYS A 1 71 ? -3.629 5.091 14.216 1.00 90.94 71 LYS A O 1
ATOM 597 N N . MET A 1 72 ? -5.539 4.056 14.744 1.00 88.94 72 MET A N 1
ATOM 598 C CA . MET A 1 72 ? -5.585 3.302 13.488 1.00 88.94 72 MET A CA 1
ATOM 599 C C . MET A 1 72 ? -5.885 4.207 12.292 1.00 88.94 72 MET A C 1
ATOM 601 O O . MET A 1 72 ? -5.251 4.032 11.253 1.00 88.94 72 MET A O 1
ATOM 605 N N . ILE A 1 73 ? -6.796 5.174 12.443 1.00 89.44 73 ILE A N 1
ATOM 606 C CA . ILE A 1 73 ? -7.094 6.173 11.408 1.00 89.44 73 ILE A CA 1
ATOM 607 C C . ILE A 1 73 ? -5.836 6.985 11.088 1.00 89.44 73 ILE A C 1
ATOM 609 O O . ILE A 1 73 ? -5.467 7.080 9.920 1.00 89.44 73 ILE A O 1
ATOM 613 N N . ASP A 1 74 ? -5.124 7.474 12.104 1.00 90.81 74 ASP A N 1
ATOM 614 C CA . ASP A 1 74 ? -3.898 8.256 11.917 1.00 90.81 74 ASP A CA 1
ATOM 615 C C . ASP A 1 74 ? -2.818 7.464 11.164 1.00 90.81 74 ASP A C 1
ATOM 617 O O . ASP A 1 74 ? -2.184 7.961 10.224 1.00 90.81 74 ASP A O 1
ATOM 621 N N . HIS A 1 75 ? -2.619 6.195 11.539 1.00 90.50 75 HIS A N 1
ATOM 622 C CA . HIS A 1 75 ? -1.682 5.311 10.847 1.00 90.50 75 HIS A CA 1
ATOM 623 C C . HIS A 1 75 ? -2.100 5.038 9.403 1.00 90.50 75 HIS A C 1
ATOM 625 O O . HIS A 1 75 ? -1.248 5.023 8.510 1.00 90.50 75 HIS A O 1
ATOM 631 N N . TYR A 1 76 ? -3.391 4.827 9.154 1.00 89.31 76 TYR A N 1
ATOM 632 C CA . TYR A 1 76 ? -3.904 4.614 7.809 1.00 89.31 76 TYR A CA 1
ATOM 633 C C . TYR A 1 76 ? -3.695 5.842 6.927 1.00 89.31 76 TYR A C 1
ATOM 635 O O . TYR A 1 76 ? -3.091 5.707 5.864 1.00 89.31 76 TYR A O 1
ATOM 643 N N . GLU A 1 77 ? -4.086 7.031 7.386 1.00 89.19 77 GLU A N 1
ATOM 644 C CA . GLU A 1 77 ? -3.909 8.281 6.639 1.00 89.19 77 GLU A CA 1
ATOM 645 C C . GLU A 1 77 ? -2.429 8.563 6.345 1.00 89.19 77 GLU A C 1
ATOM 647 O O . GLU A 1 77 ? -2.071 8.886 5.212 1.00 89.19 77 GLU A O 1
ATOM 652 N N . THR A 1 78 ? -1.536 8.302 7.305 1.00 89.62 78 THR A N 1
ATOM 653 C CA . THR A 1 78 ? -0.082 8.380 7.074 1.00 89.62 78 THR A CA 1
ATOM 654 C C . THR A 1 78 ? 0.374 7.399 5.989 1.00 89.62 78 THR A C 1
ATOM 656 O O . THR A 1 78 ? 1.190 7.734 5.130 1.00 89.62 78 THR A O 1
ATOM 659 N N . THR A 1 79 ? -0.163 6.177 5.990 1.00 87.88 79 THR A N 1
ATOM 660 C CA . THR A 1 79 ? 0.228 5.138 5.028 1.00 87.88 79 THR A CA 1
ATOM 661 C C . THR A 1 79 ? -0.318 5.419 3.626 1.00 87.88 79 THR A C 1
ATOM 663 O 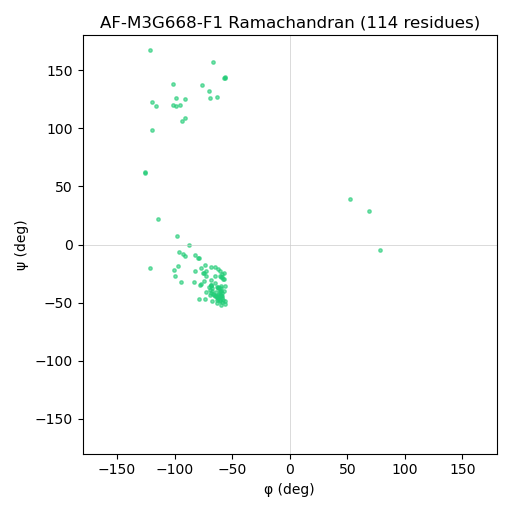O . THR A 1 79 ? 0.327 5.049 2.646 1.00 87.88 79 THR A O 1
ATOM 666 N N . ARG A 1 80 ? -1.445 6.132 3.478 1.00 89.56 80 ARG A N 1
ATOM 667 C CA . ARG A 1 80 ? -2.009 6.503 2.163 1.00 89.56 80 ARG A CA 1
ATOM 668 C C . ARG A 1 80 ? -1.055 7.321 1.301 1.00 89.56 80 ARG A C 1
ATOM 670 O O . ARG A 1 80 ? -1.097 7.194 0.078 1.00 89.56 80 ARG A O 1
ATOM 677 N N . ALA A 1 81 ? -0.148 8.080 1.917 1.00 88.94 81 ALA A N 1
ATOM 678 C CA . ALA A 1 81 ? 0.912 8.789 1.203 1.00 88.94 81 ALA A CA 1
ATOM 679 C C . ALA A 1 81 ? 1.790 7.848 0.352 1.00 88.94 81 ALA A C 1
ATOM 681 O O . ALA A 1 81 ? 2.347 8.277 -0.659 1.00 88.94 81 ALA A O 1
ATOM 682 N N . SER A 1 82 ? 1.870 6.556 0.700 1.00 89.75 82 SER A N 1
ATOM 683 C CA . SER A 1 82 ? 2.604 5.547 -0.076 1.00 89.75 82 SER A CA 1
ATOM 684 C C . SER A 1 82 ? 2.085 5.370 -1.507 1.00 89.75 82 SER A C 1
ATOM 686 O O . SER A 1 82 ? 2.874 5.027 -2.384 1.00 89.75 82 SER A O 1
ATOM 688 N N . ILE A 1 83 ? 0.802 5.654 -1.777 1.00 92.06 83 ILE A N 1
ATOM 689 C CA . ILE A 1 83 ? 0.243 5.599 -3.137 1.00 92.06 83 ILE A CA 1
ATOM 690 C C . ILE A 1 83 ? 0.934 6.632 -4.027 1.00 92.06 83 ILE A C 1
ATOM 692 O O . ILE A 1 83 ? 1.386 6.304 -5.123 1.00 92.06 83 ILE A O 1
ATOM 696 N N . GLU A 1 84 ? 1.050 7.866 -3.541 1.00 92.94 84 GLU A N 1
ATOM 697 C CA . GLU A 1 84 ? 1.684 8.941 -4.301 1.00 92.94 84 GLU A CA 1
ATOM 698 C C . GLU A 1 84 ? 3.192 8.710 -4.437 1.00 92.94 84 GLU A C 1
ATOM 700 O O . GLU A 1 84 ? 3.754 8.885 -5.517 1.00 92.94 84 GLU A O 1
ATOM 705 N N . GLN A 1 85 ? 3.847 8.218 -3.382 1.00 94.81 85 GLN A N 1
ATOM 706 C CA . GLN A 1 85 ? 5.263 7.845 -3.457 1.00 94.81 85 GLN A CA 1
ATOM 707 C C . GLN A 1 85 ? 5.516 6.735 -4.485 1.00 94.81 85 GLN A C 1
ATOM 709 O O . GLN A 1 85 ? 6.512 6.777 -5.205 1.00 94.81 85 GLN A O 1
ATOM 714 N N . PHE A 1 86 ? 4.604 5.767 -4.609 1.00 96.50 86 PHE A N 1
ATOM 715 C CA . PHE A 1 86 ? 4.714 4.734 -5.634 1.00 96.50 86 PHE A CA 1
ATOM 716 C C . PHE A 1 86 ? 4.514 5.290 -7.052 1.00 96.50 86 PHE A C 1
ATOM 718 O O . PHE A 1 86 ? 5.212 4.876 -7.973 1.00 96.50 86 PHE A O 1
ATOM 725 N N . ARG A 1 87 ? 3.623 6.272 -7.240 1.00 95.06 87 ARG A N 1
ATOM 726 C CA . ARG A 1 87 ? 3.456 6.960 -8.532 1.00 95.06 87 ARG A CA 1
ATOM 727 C C . ARG A 1 87 ? 4.751 7.649 -8.975 1.00 95.06 87 ARG A C 1
ATOM 729 O O . ARG A 1 87 ? 5.141 7.546 -10.135 1.00 95.06 87 ARG A O 1
ATOM 736 N N . ILE A 1 88 ? 5.429 8.316 -8.042 1.00 96.19 88 ILE A N 1
ATOM 737 C CA . ILE A 1 88 ? 6.736 8.943 -8.281 1.00 96.19 88 ILE A CA 1
ATOM 738 C C . ILE A 1 88 ? 7.790 7.874 -8.603 1.00 96.19 88 ILE A C 1
ATOM 740 O O . ILE A 1 88 ? 8.555 8.024 -9.555 1.00 96.19 88 ILE A O 1
ATOM 744 N N . TYR A 1 89 ? 7.805 6.771 -7.849 1.00 96.62 89 TYR A N 1
ATOM 745 C CA . TYR A 1 89 ? 8.695 5.637 -8.102 1.00 96.62 89 TYR A CA 1
ATOM 746 C C . TYR A 1 89 ? 8.539 5.076 -9.522 1.00 96.62 89 TYR A C 1
ATOM 748 O O . TYR A 1 89 ? 9.534 4.905 -10.223 1.00 96.62 89 TYR A O 1
ATOM 756 N N . ASP A 1 90 ? 7.304 4.830 -9.966 1.00 96.00 90 ASP A N 1
ATOM 757 C CA . ASP A 1 90 ? 7.005 4.338 -11.315 1.00 96.00 90 ASP A CA 1
ATOM 758 C C . ASP A 1 90 ? 7.524 5.290 -12.405 1.00 96.00 90 ASP A C 1
ATOM 760 O O . ASP A 1 90 ? 8.126 4.841 -13.384 1.00 96.00 90 ASP A O 1
ATOM 764 N N . GLN A 1 91 ? 7.370 6.604 -12.212 1.00 94.88 91 GLN A N 1
ATOM 765 C CA . GLN A 1 91 ? 7.901 7.599 -13.143 1.00 94.88 91 GLN A CA 1
ATOM 766 C C . GLN A 1 91 ? 9.427 7.482 -13.285 1.00 94.88 91 GLN A C 1
ATOM 768 O O . GLN A 1 91 ? 9.927 7.320 -14.401 1.00 94.88 91 GLN A O 1
ATOM 773 N N . TYR A 1 92 ? 10.164 7.481 -12.171 1.00 94.69 92 TYR A N 1
ATOM 774 C CA . TYR A 1 92 ? 11.622 7.322 -12.198 1.00 94.69 92 TYR A CA 1
ATOM 775 C C . TYR A 1 92 ? 12.055 5.968 -12.763 1.00 94.69 92 TYR A C 1
ATOM 777 O O . TYR A 1 92 ? 13.047 5.879 -13.488 1.00 94.69 92 TYR A O 1
ATOM 785 N N . TYR A 1 93 ? 11.304 4.907 -12.469 1.00 94.44 93 TYR A N 1
ATOM 786 C CA . TYR A 1 93 ? 11.575 3.578 -13.001 1.00 94.44 93 TYR A CA 1
ATOM 787 C C . TYR A 1 93 ? 11.460 3.555 -14.533 1.00 94.44 93 TYR A C 1
ATOM 789 O O . TYR A 1 93 ? 12.323 3.004 -15.225 1.00 94.44 93 TYR A O 1
ATOM 797 N N . LYS A 1 94 ? 10.420 4.193 -15.082 1.00 92.38 94 LYS A N 1
ATOM 798 C CA . LYS A 1 94 ? 10.214 4.337 -16.530 1.00 92.38 94 LYS A CA 1
ATOM 799 C C . LYS A 1 94 ? 11.311 5.182 -17.178 1.00 92.38 94 LYS A C 1
ATOM 801 O O . LYS A 1 94 ? 11.844 4.773 -18.211 1.00 92.38 94 LYS A O 1
ATOM 806 N N . GLU A 1 95 ? 11.692 6.301 -16.565 1.00 91.56 95 GLU A N 1
ATOM 807 C CA . GLU A 1 95 ? 12.803 7.148 -17.024 1.00 91.56 95 GLU A CA 1
ATOM 808 C C . GLU A 1 95 ? 14.123 6.363 -17.076 1.00 91.56 95 GLU A C 1
ATOM 810 O O . GLU A 1 95 ? 14.775 6.315 -18.122 1.00 91.56 95 GLU A O 1
ATOM 815 N N . LEU A 1 96 ? 14.468 5.648 -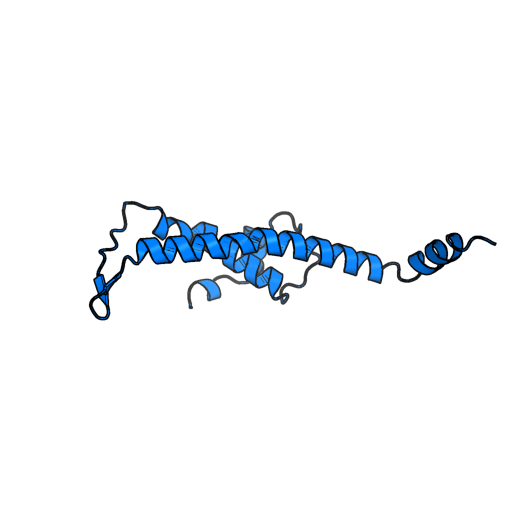15.999 1.00 90.38 96 LEU A N 1
ATOM 816 C CA . LEU A 1 96 ? 15.653 4.791 -15.941 1.00 90.38 96 LEU A CA 1
ATOM 817 C C . LEU A 1 96 ? 15.633 3.721 -17.040 1.00 90.38 96 LEU A C 1
ATOM 819 O O . LEU A 1 96 ? 16.622 3.535 -17.751 1.00 90.38 96 LEU A O 1
ATOM 823 N N . LYS A 1 97 ? 14.504 3.024 -17.214 1.00 89.31 97 LYS A N 1
ATOM 824 C CA . LYS A 1 97 ? 14.364 1.981 -18.239 1.00 89.31 97 LYS A CA 1
ATOM 825 C C . LYS A 1 97 ? 14.516 2.548 -19.651 1.00 89.31 97 LYS A C 1
ATOM 827 O O . LYS A 1 97 ? 15.106 1.891 -20.507 1.00 89.31 97 LYS A O 1
ATOM 832 N N . ASN A 1 98 ? 14.013 3.755 -19.899 1.00 88.06 98 ASN A N 1
ATOM 833 C CA . ASN A 1 98 ? 14.173 4.438 -21.180 1.00 88.06 98 ASN A CA 1
ATOM 834 C C . ASN A 1 98 ? 15.629 4.862 -21.423 1.00 88.06 98 ASN A C 1
ATOM 836 O O . ASN A 1 98 ? 16.141 4.643 -22.521 1.00 88.06 98 ASN A O 1
ATOM 840 N N . HIS A 1 99 ? 16.324 5.378 -20.405 1.00 85.12 99 HIS A N 1
ATOM 841 C CA . HIS A 1 99 ? 17.749 5.711 -20.502 1.00 85.12 99 HIS A CA 1
ATOM 842 C C . HIS A 1 99 ? 18.615 4.483 -20.803 1.00 85.12 99 HIS A C 1
ATOM 844 O O . HIS A 1 99 ? 19.476 4.538 -21.677 1.00 85.12 99 HIS A O 1
ATOM 850 N N . LEU A 1 100 ? 18.351 3.352 -20.141 1.00 84.31 100 LEU A N 1
ATOM 851 C CA . LEU A 1 100 ? 19.084 2.104 -20.380 1.00 84.31 100 LEU A CA 1
ATOM 852 C C . LEU A 1 100 ? 18.874 1.541 -21.794 1.00 84.31 100 LEU A C 1
ATOM 854 O O . LEU A 1 100 ? 19.754 0.856 -22.307 1.00 84.31 100 LEU A O 1
ATOM 858 N N . LYS A 1 101 ? 17.735 1.828 -22.437 1.00 83.31 101 LYS A N 1
ATOM 859 C CA . LYS A 1 101 ? 17.483 1.442 -23.836 1.00 83.31 101 LYS A CA 1
ATOM 860 C C . LYS A 1 101 ? 18.254 2.303 -24.838 1.00 83.31 101 LYS A C 1
ATOM 862 O O . LYS A 1 101 ? 18.626 1.795 -25.888 1.00 83.31 101 LYS A O 1
ATOM 867 N N . ASN A 1 102 ? 18.507 3.572 -24.511 1.00 76.31 102 ASN A N 1
ATOM 868 C CA . ASN A 1 102 ? 19.164 4.542 -25.393 1.00 76.31 102 ASN A CA 1
ATOM 869 C C . ASN A 1 102 ? 20.395 5.194 -24.730 1.00 76.31 102 ASN A C 1
ATOM 871 O O . ASN A 1 102 ? 20.442 6.420 -24.596 1.00 76.31 102 ASN A O 1
ATOM 875 N N . PRO A 1 103 ? 21.429 4.418 -24.355 1.00 64.75 103 PRO A N 1
ATOM 876 C CA . PRO A 1 103 ? 22.592 4.948 -23.638 1.00 64.75 103 PRO A CA 1
ATOM 877 C C . PRO A 1 103 ? 23.386 5.997 -24.444 1.00 64.75 103 PRO A C 1
ATOM 879 O O . PRO A 1 103 ? 24.099 6.811 -23.863 1.00 64.75 103 PRO A O 1
ATOM 882 N N . GLY A 1 104 ? 23.247 6.012 -25.778 1.00 60.19 104 GLY A N 1
ATOM 883 C CA . GLY A 1 104 ? 23.956 6.925 -26.686 1.00 60.19 104 GLY A CA 1
ATOM 884 C C . GLY A 1 104 ? 23.257 8.256 -27.005 1.00 60.19 104 GLY A C 1
ATOM 885 O O . GLY A 1 104 ? 23.889 9.125 -27.603 1.00 60.19 104 GLY A O 1
ATOM 886 N N . ALA A 1 105 ? 21.989 8.457 -26.623 1.00 59.56 105 ALA A N 1
ATOM 887 C CA . ALA A 1 105 ? 21.240 9.669 -26.991 1.00 59.56 105 ALA A CA 1
ATOM 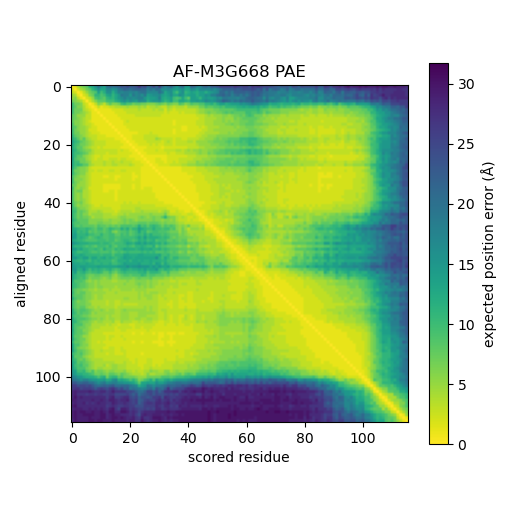888 C C . ALA A 1 105 ? 21.782 10.945 -26.308 1.00 59.56 105 ALA A C 1
ATOM 890 O O . ALA A 1 105 ? 21.786 12.021 -26.905 1.00 59.56 105 ALA A O 1
ATOM 891 N N . ASN A 1 106 ? 22.346 10.812 -25.103 1.00 56.38 106 ASN A N 1
ATOM 892 C CA . ASN A 1 106 ? 22.856 11.946 -24.325 1.00 56.38 106 ASN A CA 1
ATOM 893 C C . ASN A 1 106 ? 24.194 12.514 -24.836 1.00 56.38 106 ASN A C 1
ATOM 895 O O . ASN A 1 106 ? 24.467 13.695 -24.625 1.00 56.38 106 ASN A O 1
ATOM 899 N N . TYR A 1 107 ? 25.024 11.732 -25.541 1.00 52.97 107 TYR A N 1
ATOM 900 C CA . TYR A 1 107 ? 26.295 12.241 -26.088 1.00 52.97 107 TYR A CA 1
ATOM 901 C C . TYR A 1 107 ? 26.078 13.266 -27.214 1.00 52.97 107 TYR A C 1
ATOM 903 O O . TYR A 1 107 ? 26.831 14.235 -27.336 1.00 52.97 107 TYR A O 1
ATOM 911 N N . ILE A 1 108 ? 25.031 13.087 -28.023 1.00 53.81 108 ILE A N 1
ATOM 912 C CA . ILE A 1 108 ? 24.715 13.981 -29.147 1.00 53.81 108 ILE A CA 1
ATOM 913 C C . ILE A 1 108 ? 24.049 15.278 -28.655 1.00 53.81 108 ILE A C 1
ATOM 915 O O . ILE A 1 108 ? 24.301 16.348 -29.204 1.00 53.81 108 ILE A O 1
ATOM 919 N N . GLU A 1 109 ? 23.228 15.226 -27.605 1.00 54.84 109 GLU A N 1
ATOM 920 C CA . GLU A 1 109 ? 22.592 16.433 -27.057 1.00 54.84 109 GLU A CA 1
ATOM 921 C C . GLU A 1 109 ? 23.543 17.278 -26.198 1.00 54.84 109 GLU A C 1
ATOM 923 O O . GLU A 1 109 ? 23.471 18.508 -26.242 1.00 54.84 109 GLU A O 1
ATOM 928 N N . ALA A 1 110 ? 24.480 16.653 -25.475 1.00 51.78 110 ALA A N 1
ATOM 929 C CA . ALA A 1 110 ? 25.513 17.370 -24.726 1.00 51.78 110 ALA A CA 1
ATOM 930 C C . ALA A 1 110 ? 26.547 18.046 -25.647 1.00 51.78 110 ALA A C 1
ATOM 932 O O . ALA A 1 110 ? 26.972 19.165 -25.369 1.00 51.78 110 ALA A O 1
ATOM 933 N N . SER A 1 111 ? 26.905 17.421 -26.778 1.00 51.69 111 SER A N 1
ATOM 934 C CA . SER A 1 111 ? 27.842 18.003 -27.758 1.00 51.69 111 SER A CA 1
ATOM 935 C C . SER A 1 111 ? 27.252 19.162 -28.571 1.00 51.69 111 SER A C 1
ATOM 937 O O . SER A 1 111 ? 28.000 20.016 -29.033 1.00 51.69 111 SER A O 1
ATOM 939 N N . LYS A 1 112 ? 25.920 19.256 -28.696 1.00 54.22 112 LYS A N 1
ATOM 940 C CA . LYS A 1 112 ? 25.237 20.391 -29.350 1.00 54.22 112 LYS A CA 1
ATOM 941 C C . LYS A 1 112 ? 25.113 21.643 -28.472 1.00 54.22 112 LYS A C 1
ATOM 943 O O . LYS A 1 112 ? 24.736 22.694 -28.980 1.00 54.22 112 LYS A O 1
ATOM 948 N N . LYS A 1 113 ? 25.397 21.542 -27.168 1.00 50.56 113 LYS A N 1
ATOM 949 C CA . LYS A 1 113 ? 25.303 22.651 -26.199 1.00 50.56 113 LYS A CA 1
ATOM 950 C C . LYS A 1 113 ? 26.634 23.346 -25.902 1.00 50.56 113 LYS A C 1
ATOM 952 O O . LYS A 1 113 ? 26.668 24.200 -25.021 1.00 50.56 113 LYS A O 1
ATOM 957 N N . LEU A 1 114 ? 27.707 23.017 -26.617 1.00 42.41 114 LEU A N 1
ATOM 958 C CA . LEU A 1 114 ? 28.952 23.779 -26.554 1.00 42.41 114 LEU A CA 1
ATOM 959 C C . LEU A 1 114 ? 28.912 24.872 -27.636 1.00 42.41 114 LEU A C 1
ATOM 961 O O . LEU A 1 114 ? 28.954 24.534 -28.820 1.00 42.41 114 LEU A O 1
ATOM 965 N N . PRO A 1 115 ? 28.766 26.160 -27.268 1.00 48.88 115 PRO A N 1
ATOM 966 C CA . PRO A 1 115 ? 29.031 27.244 -28.205 1.00 48.88 115 PRO A CA 1
ATOM 967 C C . PRO A 1 115 ? 30.535 27.275 -28.554 1.00 48.88 115 PRO A C 1
ATOM 969 O O . PRO A 1 115 ? 31.328 26.714 -27.792 1.00 48.88 115 PRO A O 1
ATOM 972 N N . PRO A 1 116 ? 30.906 27.859 -29.712 1.00 56.66 116 PRO A N 1
ATOM 973 C CA . PRO A 1 116 ? 32.274 27.850 -30.238 1.00 56.66 116 PRO A CA 1
ATOM 974 C C . PRO A 1 116 ? 33.313 28.455 -29.289 1.00 56.66 116 PRO A C 1
ATOM 976 O O . PRO A 1 116 ? 32.950 29.362 -28.505 1.00 56.66 116 PRO A O 1
#

Radius of gyration: 21.74 Å; Cα contacts (8 Å, |Δi|>4): 47; chains: 1; bounding box: 53×44×64 Å

Nearest PDB structures (foldseek):
  6nr8-assembly1_2  TM=4.328E-01  e=1.245E+00  Homo sapiens
  6nr8-assembly1_4  TM=4.701E-01  e=7.308E+00  Homo sapiens

pLDDT: mean 83.65, std 14.39, range [42.41, 96.62]

Mean predicted aligned error: 9.03 Å

Solvent-accessible surface area (backbone atoms only — not comparable to full-atom values): 7196 Å² total; per-residue (Å²): 131,62,79,80,67,72,58,55,68,71,57,47,41,54,71,77,43,72,84,48,87,59,66,88,54,61,87,83,35,67,68,58,46,51,48,49,54,48,52,50,40,59,71,77,52,46,56,70,71,75,42,84,88,61,83,74,78,64,44,77,56,98,89,38,82,42,55,63,59,60,54,50,46,54,53,48,62,62,53,54,53,51,59,59,53,46,54,54,48,51,50,54,51,52,51,52,55,52,44,72,74,47,74,66,60,59,61,60,59,58,62,70,70,61,78,134

Sequence (116 aa):
MKLMRTLPLDQLRKKHDPRGEYEVIPSADKAFLTWLFFKEFDTEYSFVMTTKKIDIKPTIVNGAKVDYREKMIDHYETTRASIEQFRIYDQYYKELKNHLKNPGANYIEASKKLPP

Foldseek 3Di:
DVVLVVDDLVRLCCVPVVPCLVVVPDSPDPLVSLVSSLVVCVPPPVVCLVDPVDDDDFDADPNDTDDVSVVVVVVNVVSVVSVVVSVVVSVVSVVVVVCVVCVPPVVVVVVVPDDD

Organism: NCBI:txid1001598

Secondary structure (DSSP, 8-state):
--GGGSS-HHHHHHHH-TT-TTTTS-TT-HHHHHHHHHHHHHHHTTHHHH-SSS----EEETTEEE-HHHHHHHHHHHHHHHHHHHHHHHHHHHHHHHHHH-TTHHHHHHHTT---